Protein AF-A0A0B6YYS5-F1 (afdb_monomer_lite)

Secondary structure (DSSP, 8-state):
-----TT-TTPPTT---------PPPHHHHS--PEEEEEEE---SSPPS--S--EEEEEEE------EE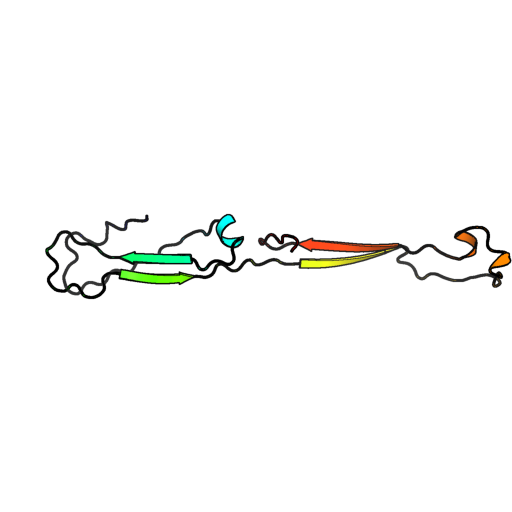EEEEEES-S-----SPPPPGGG--SHHHH----EEEEEEEE-SS------

InterPro domains:
  IPR032695 Integrin domain superfamily [SSF69179] (65-118)
  IPR048286 Integrin alpha, third immunoglobulin-like domain [PF20806] (68-118)

Radius of gyration: 32.95 Å; chains: 1; bounding box: 72×26×87 Å

Foldseek 3Di:
DDDDPPCDDVNDPPDDDDDDDDDDDDLVLQVDQDKDKDKDFDDDPDDDPDPPDRIDIDIDGRHADKDKDKDKDKPPPDDFDDDDDDDDPVPDDDPVNVGDDMDMDIDIDIPGPGDDDDD

Sequence (119 aa):
LIVCDQIGNPLRPGKNIYFTLRLNVLQSMAETTDAYNISAWVNTSSTELTPVNDYHYMFMRVINKAELSLTTNVVPDSKILCMGEPKEASDMTSEIDIGASVKHNYIVRNSGPGVISES

Organism: NCBI:txid1028688

Structure (mmCIF, N/CA/C/O backbone):
data_AF-A0A0B6YYS5-F1
#
_entry.id   AF-A0A0B6YYS5-F1
#
loop_
_atom_site.group_PDB
_atom_site.id
_atom_site.type_symbol
_atom_site.label_atom_id
_atom_site.label_alt_id
_atom_site.label_comp_id
_atom_site.label_asym_id
_atom_site.label_entity_id
_atom_site.label_seq_id
_atom_site.pdbx_PDB_ins_code
_atom_site.Cartn_x
_atom_site.Cartn_y
_atom_site.Cartn_z
_atom_site.occupancy
_atom_site.B_iso_or_equiv
_atom_site.auth_seq_id
_atom_site.auth_comp_id
_atom_site.auth_asym_id
_atom_site.auth_atom_id
_atom_site.pdbx_PDB_model_num
ATOM 1 N N . LEU A 1 1 ? -13.921 10.311 16.847 1.00 82.88 1 LEU A N 1
ATOM 2 C CA . LEU A 1 1 ? -14.605 9.387 17.777 1.00 82.88 1 LEU A CA 1
ATOM 3 C C . LEU A 1 1 ? -15.904 8.940 17.124 1.00 82.88 1 LEU A C 1
ATOM 5 O O . LEU A 1 1 ? -16.647 9.806 16.682 1.00 82.88 1 LEU A O 1
ATOM 9 N N . ILE A 1 2 ? -16.141 7.634 17.007 1.00 87.50 2 ILE A N 1
ATOM 10 C CA . ILE A 1 2 ? -17.407 7.072 16.511 1.00 87.50 2 ILE A CA 1
ATOM 11 C C . ILE A 1 2 ? -18.138 6.508 17.728 1.00 87.50 2 ILE A C 1
ATOM 13 O O . ILE A 1 2 ? -17.540 5.747 18.484 1.00 87.50 2 ILE A O 1
ATOM 17 N N . VAL A 1 3 ? -19.396 6.898 17.928 1.00 90.50 3 VAL A N 1
ATOM 18 C CA . VAL A 1 3 ? -20.219 6.451 19.060 1.00 90.50 3 VAL A CA 1
ATOM 19 C C . VAL A 1 3 ? -21.353 5.585 18.527 1.00 90.50 3 VAL A C 1
ATOM 21 O O . VAL A 1 3 ? -22.061 5.996 17.612 1.00 90.50 3 VAL A O 1
ATOM 24 N N . CYS A 1 4 ? -21.506 4.387 19.090 1.00 87.88 4 CYS A N 1
ATOM 25 C CA . CYS A 1 4 ? -22.595 3.463 18.776 1.00 87.88 4 CYS A CA 1
ATOM 26 C C . CYS A 1 4 ? -23.532 3.389 19.990 1.00 87.88 4 CYS A C 1
ATOM 28 O O . CYS A 1 4 ? -23.277 2.634 20.922 1.00 87.88 4 CYS A O 1
ATOM 30 N N . ASP A 1 5 ? -24.585 4.203 20.005 1.00 86.31 5 ASP A N 1
ATOM 31 C CA . ASP A 1 5 ? -25.528 4.353 21.126 1.00 86.31 5 ASP A CA 1
ATOM 32 C C . ASP A 1 5 ? -26.757 3.431 21.021 1.00 86.31 5 ASP A C 1
ATOM 34 O O . ASP A 1 5 ? -27.382 3.085 22.024 1.00 86.31 5 ASP A O 1
ATOM 38 N N . GLN A 1 6 ? -27.068 2.942 19.821 1.00 82.75 6 GLN A N 1
ATOM 39 C CA . GLN A 1 6 ? -28.171 2.009 19.560 1.00 82.75 6 GLN A CA 1
ATOM 40 C C . GLN A 1 6 ? -27.834 0.544 19.896 1.00 82.75 6 GLN A C 1
ATOM 42 O O . GLN A 1 6 ? -28.260 -0.383 19.211 1.00 82.75 6 GLN A O 1
ATOM 47 N N . ILE A 1 7 ? -27.085 0.324 20.977 1.00 84.94 7 ILE A N 1
ATOM 48 C CA . ILE A 1 7 ? -26.756 -1.009 21.510 1.00 84.94 7 ILE A CA 1
ATOM 49 C C . ILE A 1 7 ? -27.754 -1.475 22.588 1.00 84.94 7 ILE A C 1
ATOM 51 O O . ILE A 1 7 ? -27.621 -2.555 23.150 1.00 84.94 7 ILE A O 1
ATOM 55 N N . GLY A 1 8 ? -28.790 -0.681 22.865 1.00 82.25 8 GLY A N 1
ATOM 56 C CA . GLY A 1 8 ? -29.849 -0.998 23.825 1.00 82.25 8 GLY A CA 1
ATOM 57 C C . GLY A 1 8 ? -29.696 -0.268 25.159 1.00 82.25 8 GLY A C 1
ATOM 58 O O . GLY A 1 8 ? -28.598 -0.102 25.680 1.00 82.25 8 GLY A O 1
ATOM 59 N N . ASN A 1 9 ? -30.828 0.163 25.721 1.00 86.12 9 ASN A N 1
ATOM 60 C CA . ASN A 1 9 ? -30.885 0.915 26.973 1.00 86.12 9 ASN A CA 1
ATOM 61 C C . ASN A 1 9 ? -32.029 0.397 27.878 1.00 86.12 9 ASN A C 1
ATOM 63 O O . ASN A 1 9 ? -33.172 0.826 27.701 1.00 86.12 9 ASN A O 1
ATOM 67 N N . PRO A 1 10 ? -31.758 -0.532 28.819 1.00 87.00 10 PRO A N 1
ATOM 68 C CA . PRO A 1 10 ? -30.487 -1.233 29.023 1.00 87.00 10 PRO A CA 1
ATOM 69 C C . PRO A 1 10 ? -30.285 -2.381 28.020 1.00 87.00 10 PRO A C 1
ATOM 71 O O . PRO A 1 10 ? -31.246 -2.979 27.521 1.00 87.00 10 PRO A O 1
ATOM 74 N N . LEU A 1 11 ? -29.027 -2.747 27.769 1.00 88.62 11 LEU A N 1
ATOM 75 C CA . LEU A 1 11 ? -28.701 -4.021 27.133 1.00 88.62 11 LEU A CA 1
ATOM 76 C C . LEU A 1 11 ? -29.118 -5.168 28.068 1.00 88.62 11 LEU A C 1
ATOM 78 O O . LEU A 1 11 ? -28.716 -5.216 29.230 1.00 88.62 11 LEU A O 1
ATOM 82 N N . ARG A 1 12 ? -29.962 -6.087 27.582 1.00 88.62 12 ARG A N 1
ATOM 83 C CA . ARG A 1 12 ? -30.473 -7.190 28.413 1.00 88.62 12 ARG A CA 1
ATOM 84 C C . ARG A 1 12 ? -29.343 -8.166 28.791 1.00 88.62 12 ARG A C 1
ATOM 86 O O . ARG A 1 12 ? -28.501 -8.449 27.938 1.00 88.62 12 ARG A O 1
ATOM 93 N N . PRO A 1 13 ? -29.366 -8.756 30.002 1.00 86.38 13 PRO A N 1
ATOM 94 C CA . PRO A 1 13 ? -28.379 -9.753 30.411 1.00 86.38 13 PRO A CA 1
ATOM 95 C C . PRO A 1 13 ? -28.277 -10.921 29.421 1.00 86.38 13 PRO A C 1
ATOM 97 O O . PRO A 1 13 ? -29.289 -11.392 28.895 1.00 86.38 13 PRO A O 1
ATOM 100 N N . GLY A 1 14 ? -27.051 -11.385 29.164 1.00 86.31 14 GLY A N 1
ATOM 101 C CA . GLY A 1 14 ? -26.779 -12.506 28.257 1.00 86.31 14 GLY A CA 1
ATOM 102 C C . GLY A 1 14 ? -27.002 -12.205 26.770 1.00 86.31 14 GLY A C 1
ATOM 103 O O . GLY A 1 14 ? -27.070 -13.135 25.965 1.00 86.31 14 GLY A O 1
ATOM 104 N N . LYS A 1 15 ? -27.155 -10.932 26.382 1.00 89.00 15 LYS A N 1
ATOM 105 C CA . LYS A 1 15 ? -27.227 -10.525 24.975 1.00 89.00 15 LYS A CA 1
ATOM 106 C C . LYS A 1 15 ? -25.869 -10.068 24.465 1.00 89.00 15 LYS A C 1
ATOM 108 O O . LYS A 1 15 ? -25.215 -9.240 25.084 1.00 89.00 15 LYS A O 1
ATOM 113 N N . ASN A 1 16 ? -25.521 -10.563 23.281 1.00 88.56 16 ASN A N 1
ATOM 114 C CA . ASN A 1 16 ? -24.371 -10.114 22.509 1.00 88.56 16 ASN A CA 1
ATOM 115 C C . ASN A 1 16 ? -24.863 -9.273 21.334 1.00 88.56 16 ASN A C 1
ATOM 117 O O . ASN A 1 16 ? -25.865 -9.618 20.701 1.00 88.56 16 ASN A O 1
ATOM 121 N N . ILE A 1 17 ? -24.147 -8.193 21.037 1.00 88.81 17 ILE A N 1
ATOM 122 C CA . ILE A 1 17 ? -24.399 -7.339 19.878 1.00 88.81 17 ILE A CA 1
ATOM 123 C C . ILE A 1 17 ? -23.157 -7.348 19.008 1.00 88.81 17 ILE A C 1
ATOM 125 O O . ILE A 1 17 ? -22.042 -7.191 19.496 1.00 88.81 17 ILE A O 1
ATOM 129 N N . TYR A 1 18 ? -23.377 -7.516 17.710 1.00 89.25 18 TYR A N 1
ATOM 130 C CA . TYR A 1 18 ? -22.336 -7.478 16.699 1.00 89.25 18 TYR A CA 1
ATOM 131 C C . TYR A 1 18 ? -22.638 -6.329 15.749 1.00 89.25 18 TYR A C 1
ATOM 133 O O . TYR A 1 18 ? -23.769 -6.178 15.289 1.00 89.25 18 TYR A O 1
ATOM 141 N N . PHE A 1 19 ? -21.625 -5.529 15.447 1.00 86.56 19 PHE A N 1
ATOM 142 C CA . PHE A 1 19 ? -21.707 -4.470 14.454 1.00 86.56 19 PHE A CA 1
ATOM 143 C C . PHE A 1 19 ? -20.436 -4.461 13.612 1.00 86.56 19 PHE A C 1
ATOM 145 O O . PHE A 1 19 ? -19.382 -4.946 14.025 1.00 86.56 19 PHE A O 1
ATOM 152 N N . THR A 1 20 ? -20.544 -3.915 12.408 1.00 89.94 20 THR A N 1
ATOM 153 C CA . THR A 1 20 ? -19.422 -3.785 11.482 1.00 89.94 20 THR A CA 1
ATOM 154 C C . THR A 1 20 ? -19.199 -2.314 11.195 1.00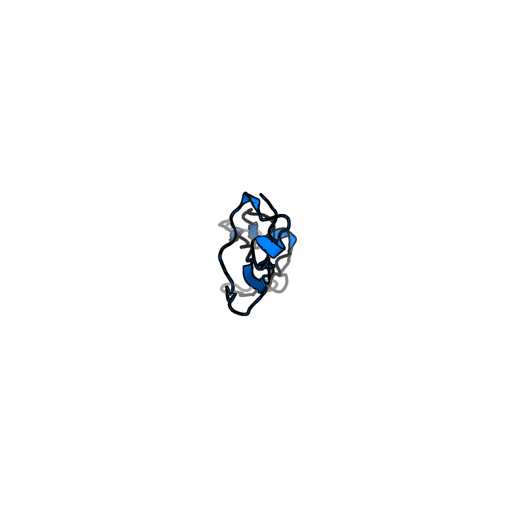 89.94 20 THR A C 1
ATOM 156 O O . THR A 1 20 ? -20.093 -1.630 10.702 1.00 89.94 20 THR A O 1
ATOM 159 N N . LEU A 1 21 ? -17.993 -1.834 11.490 1.00 87.69 21 LEU A N 1
ATOM 160 C CA . LEU A 1 21 ? -17.559 -0.497 11.112 1.00 87.69 21 LEU A CA 1
ATOM 161 C C . LEU A 1 21 ? -16.735 -0.594 9.836 1.00 87.69 21 LEU A C 1
ATOM 163 O O . LEU A 1 21 ? -15.711 -1.274 9.795 1.00 87.69 21 LEU A O 1
ATOM 167 N N . ARG A 1 22 ? -17.177 0.107 8.793 1.00 90.31 22 ARG A N 1
ATOM 168 C CA . ARG A 1 22 ? -16.377 0.319 7.590 1.00 90.31 22 ARG A CA 1
ATOM 169 C C . ARG A 1 22 ? -15.718 1.684 7.691 1.00 90.31 22 ARG A C 1
ATOM 171 O O . ARG A 1 22 ? -16.400 2.704 7.670 1.00 90.31 22 ARG A O 1
ATOM 178 N N . LEU A 1 23 ? -14.396 1.685 7.793 1.00 86.06 23 LEU A N 1
ATOM 179 C CA . LEU A 1 23 ? -13.588 2.895 7.854 1.00 86.06 23 LEU A CA 1
ATOM 180 C C . LEU A 1 23 ? -12.843 3.053 6.532 1.00 86.06 23 LEU A C 1
ATOM 182 O O . LEU A 1 23 ? -12.262 2.093 6.028 1.00 86.06 23 LEU A O 1
ATOM 186 N N . ASN A 1 24 ? -12.866 4.259 5.973 1.00 84.62 24 ASN A N 1
ATOM 187 C CA . ASN A 1 24 ? -12.034 4.597 4.825 1.00 84.62 24 ASN A CA 1
ATOM 188 C C . ASN A 1 24 ? -10.714 5.168 5.343 1.00 84.62 24 ASN A C 1
ATOM 190 O O . ASN A 1 24 ? -10.717 6.079 6.171 1.00 84.62 24 ASN A O 1
ATOM 194 N N . VAL A 1 25 ? -9.598 4.632 4.858 1.00 79.25 25 VAL A N 1
ATOM 195 C CA . VAL A 1 25 ? -8.261 5.127 5.194 1.00 79.25 25 VAL A CA 1
ATOM 196 C C . VAL A 1 25 ? -7.966 6.348 4.328 1.00 79.25 25 VAL A C 1
ATOM 198 O O . VAL A 1 25 ? -8.132 6.298 3.109 1.00 79.25 25 VAL A O 1
ATOM 201 N N . LEU A 1 26 ? -7.559 7.453 4.955 1.00 80.75 26 LEU A N 1
ATOM 202 C CA . LEU A 1 26 ? -7.147 8.658 4.237 1.00 80.75 26 LEU A CA 1
ATOM 203 C C . LEU A 1 26 ? -5.780 8.441 3.583 1.00 80.75 26 LEU A C 1
ATOM 205 O O . LEU A 1 26 ? -4.926 7.759 4.143 1.00 80.75 26 LEU A O 1
ATOM 209 N N . GLN A 1 27 ? -5.552 9.065 2.427 1.00 73.69 27 GLN A N 1
ATOM 210 C CA . GLN A 1 27 ? -4.302 8.907 1.677 1.00 73.69 27 GLN A CA 1
ATOM 211 C C . GLN A 1 27 ? -3.065 9.325 2.486 1.00 73.69 27 GLN A C 1
ATOM 213 O O . GLN A 1 27 ? -2.065 8.618 2.466 1.00 73.69 27 GLN A O 1
ATOM 218 N N . SER A 1 28 ? -3.173 10.379 3.301 1.00 75.00 28 SER A N 1
ATOM 219 C CA . SER A 1 28 ? -2.102 10.824 4.204 1.00 75.00 28 SER A CA 1
ATOM 220 C C . SER A 1 28 ? -1.686 9.778 5.243 1.00 75.00 28 SER A C 1
ATOM 222 O O . SER A 1 28 ? -0.575 9.836 5.758 1.00 75.00 28 SER A O 1
ATOM 224 N N . MET A 1 29 ? -2.551 8.805 5.555 1.00 75.19 29 MET A N 1
ATOM 225 C CA . MET A 1 29 ? -2.210 7.700 6.454 1.00 75.19 29 MET A CA 1
ATOM 226 C C . MET A 1 29 ? -1.452 6.569 5.751 1.00 75.19 29 MET A C 1
ATOM 228 O O . MET A 1 29 ? -0.874 5.716 6.411 1.00 75.19 29 MET A O 1
ATOM 232 N N . ALA A 1 30 ? -1.477 6.527 4.417 1.00 71.56 30 ALA A N 1
ATOM 233 C CA . ALA A 1 30 ? -0.709 5.567 3.630 1.00 71.56 30 ALA A CA 1
ATOM 234 C C . ALA A 1 30 ? 0.711 6.060 3.319 1.00 71.56 30 ALA A C 1
ATOM 236 O O . ALA A 1 30 ? 1.541 5.279 2.868 1.00 71.56 30 ALA A O 1
ATOM 237 N N . GLU A 1 31 ? 0.996 7.340 3.550 1.00 69.81 31 GLU A N 1
ATOM 238 C CA . GLU A 1 31 ? 2.311 7.942 3.309 1.00 69.81 31 GLU A CA 1
ATOM 239 C C . GLU A 1 31 ? 3.272 7.759 4.492 1.00 69.81 31 GLU A C 1
ATOM 241 O O . GLU A 1 31 ? 4.475 7.961 4.340 1.00 69.81 31 GLU A O 1
ATOM 246 N N . THR A 1 32 ? 2.772 7.339 5.657 1.00 69.75 32 THR A N 1
ATOM 247 C CA . THR A 1 32 ? 3.603 7.059 6.832 1.00 69.75 32 THR A CA 1
ATOM 248 C C . THR A 1 32 ? 3.856 5.557 6.981 1.00 69.75 32 THR A C 1
ATOM 250 O O . THR A 1 32 ? 3.049 4.711 6.591 1.00 69.75 32 THR A O 1
ATOM 253 N N . THR A 1 33 ? 4.991 5.203 7.583 1.00 68.69 33 THR A N 1
ATOM 254 C CA . THR A 1 33 ? 5.309 3.821 7.986 1.00 68.69 33 THR A CA 1
ATOM 255 C C . THR A 1 33 ? 4.773 3.462 9.372 1.00 68.69 33 THR A C 1
ATOM 257 O O . THR A 1 33 ? 5.049 2.372 9.884 1.00 68.69 33 THR A O 1
ATOM 260 N N . ASP A 1 34 ? 4.039 4.380 9.998 1.00 79.81 34 ASP A N 1
ATOM 261 C CA . ASP A 1 34 ? 3.627 4.252 11.385 1.00 79.81 34 ASP A CA 1
ATOM 262 C C . ASP A 1 34 ? 2.536 3.191 11.549 1.00 79.81 34 ASP A C 1
ATOM 264 O O . ASP A 1 34 ? 1.691 2.951 10.681 1.00 79.81 34 ASP A O 1
ATOM 268 N N . ALA A 1 35 ? 2.561 2.525 12.701 1.00 79.06 35 ALA A N 1
ATOM 269 C CA . ALA A 1 35 ? 1.457 1.677 13.111 1.00 79.06 35 ALA A CA 1
ATOM 270 C C . ALA A 1 35 ? 0.331 2.560 13.653 1.00 79.06 35 ALA A C 1
ATOM 272 O O . ALA A 1 35 ? 0.547 3.400 14.527 1.00 79.06 35 ALA A O 1
ATOM 273 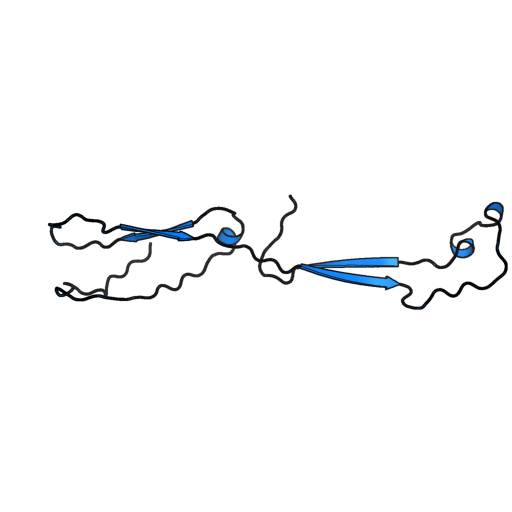N N . TYR A 1 36 ? -0.881 2.331 13.163 1.00 85.88 36 TYR A N 1
ATOM 274 C CA . TYR A 1 36 ? -2.076 2.971 13.682 1.00 85.88 36 TYR A CA 1
ATOM 275 C C . TYR A 1 36 ? -2.771 2.048 14.670 1.00 85.88 36 TYR A C 1
ATOM 277 O O . TYR A 1 36 ? -2.830 0.832 14.483 1.00 85.88 36 TYR A O 1
ATOM 285 N N . ASN A 1 37 ? -3.342 2.649 15.708 1.00 88.06 37 ASN A N 1
ATOM 286 C CA . ASN A 1 37 ? -4.104 1.932 16.715 1.00 88.06 37 ASN A CA 1
ATOM 287 C C . ASN A 1 37 ? -5.560 2.360 16.623 1.00 88.06 37 ASN A C 1
ATOM 289 O O . ASN A 1 37 ? -5.874 3.545 16.739 1.00 88.06 37 ASN A O 1
ATOM 293 N N . ILE A 1 38 ? -6.448 1.386 16.449 1.00 89.00 38 ILE A N 1
ATOM 294 C CA . ILE A 1 38 ? -7.869 1.583 16.699 1.00 89.00 38 ILE A CA 1
ATOM 295 C C . ILE A 1 38 ? -8.146 1.092 18.105 1.00 89.00 38 ILE A C 1
ATOM 297 O O . ILE A 1 38 ? -7.890 -0.067 18.429 1.00 89.00 38 ILE A O 1
ATOM 301 N N . SER A 1 39 ? -8.682 1.981 18.928 1.00 91.56 39 SER A N 1
ATOM 302 C CA . SER A 1 39 ? -9.205 1.621 20.229 1.00 91.56 39 SER A CA 1
ATOM 303 C C . SER A 1 39 ? -10.724 1.598 20.234 1.00 91.56 39 SER A C 1
ATOM 305 O O . SER A 1 39 ? -11.385 2.436 19.618 1.00 91.56 39 SER A O 1
ATOM 307 N N . ALA A 1 40 ? -11.270 0.628 20.954 1.00 91.06 40 ALA A N 1
ATOM 308 C CA . ALA A 1 40 ? -12.688 0.519 21.234 1.00 91.06 40 ALA A CA 1
ATOM 309 C C . ALA A 1 40 ? -12.873 0.300 22.730 1.00 91.06 40 ALA A C 1
ATOM 311 O O . ALA A 1 40 ? -12.116 -0.447 23.345 1.00 91.06 40 ALA A O 1
ATOM 312 N N . TRP A 1 41 ? -13.880 0.946 23.302 1.00 89.88 41 TRP A N 1
ATOM 313 C CA . TRP A 1 41 ? -14.282 0.696 24.675 1.00 89.88 41 TRP A CA 1
ATOM 314 C C . TRP A 1 41 ? -15.791 0.789 24.820 1.00 89.88 41 TRP A C 1
ATOM 316 O O . TRP A 1 41 ? -16.469 1.405 23.991 1.00 89.88 41 TRP A O 1
ATOM 326 N N . VAL A 1 42 ? -16.311 0.166 25.869 1.00 87.56 42 VAL A N 1
ATOM 327 C CA . VAL A 1 42 ? -17.734 0.181 26.201 1.00 87.56 42 VAL A CA 1
ATOM 328 C C . VAL A 1 42 ? -17.913 0.948 27.500 1.00 87.56 42 VAL A C 1
ATOM 330 O O . VAL A 1 42 ? -17.193 0.713 28.454 1.00 87.56 42 VAL A O 1
ATOM 333 N N . ASN A 1 43 ? -18.879 1.865 27.530 1.00 86.81 43 ASN A N 1
ATOM 334 C CA . ASN A 1 43 ? -19.260 2.585 28.742 1.00 86.81 43 ASN A CA 1
ATOM 335 C C . ASN A 1 43 ? -20.757 2.409 28.987 1.00 86.81 43 ASN A C 1
ATOM 337 O O . ASN A 1 43 ? -21.556 2.450 28.048 1.00 86.81 43 ASN A O 1
ATOM 341 N N . THR A 1 44 ? -21.145 2.282 30.255 1.00 86.31 44 THR A N 1
ATOM 342 C CA . THR A 1 44 ? -22.551 2.265 30.680 1.00 86.31 44 THR A CA 1
ATOM 343 C C . THR A 1 44 ? -22.792 3.315 31.765 1.00 86.31 44 THR A C 1
ATOM 345 O O . THR A 1 44 ? -21.851 3.796 32.391 1.00 86.31 44 THR A O 1
ATOM 348 N N . SER A 1 45 ? -24.051 3.701 31.989 1.00 88.56 45 SER A N 1
ATOM 349 C CA . SER A 1 45 ? -24.431 4.626 33.071 1.00 88.56 45 SER A CA 1
ATOM 350 C C . SER A 1 45 ? -24.566 3.951 34.441 1.00 88.56 45 SER A C 1
ATOM 352 O O . SER A 1 45 ? -24.797 4.633 35.437 1.00 88.56 45 SER A O 1
ATOM 354 N N . SER A 1 46 ? -24.483 2.620 34.494 1.00 85.75 46 SER A N 1
ATOM 355 C CA . SER A 1 46 ? -24.617 1.849 35.732 1.00 85.75 46 SER A CA 1
ATOM 356 C C . SER A 1 46 ? -23.289 1.790 36.480 1.00 85.75 46 SER A C 1
ATOM 358 O O . SER A 1 46 ? -22.226 1.826 35.866 1.00 85.75 46 SER A O 1
ATOM 360 N N . THR A 1 47 ? -23.344 1.657 37.807 1.00 85.62 47 THR A N 1
ATOM 361 C CA . THR A 1 47 ? -22.142 1.421 38.613 1.00 85.62 47 THR A CA 1
ATOM 362 C C . THR A 1 47 ? -21.539 0.073 38.242 1.00 85.62 47 THR A C 1
ATOM 364 O O . THR A 1 47 ? -22.169 -0.970 38.421 1.00 85.62 47 THR A O 1
ATOM 367 N N . GLU A 1 48 ? -20.318 0.099 37.723 1.00 81.06 48 GLU A N 1
ATOM 368 C CA . GLU A 1 48 ? -19.585 -1.101 37.355 1.00 81.06 48 GLU A CA 1
ATOM 369 C C . GLU A 1 48 ? -19.171 -1.885 38.606 1.00 81.06 48 GLU A C 1
ATOM 371 O O . GLU A 1 48 ? -18.535 -1.355 39.518 1.00 81.06 48 GLU A O 1
ATOM 376 N N . LEU A 1 49 ? -19.548 -3.163 38.654 1.00 82.19 49 LEU A N 1
ATOM 377 C CA . LEU A 1 49 ? -19.189 -4.066 39.752 1.00 82.19 49 LEU A CA 1
ATOM 378 C C . LEU A 1 49 ? -17.943 -4.907 39.432 1.00 82.19 49 LEU A C 1
ATOM 380 O O . LEU A 1 49 ? -17.373 -5.524 40.331 1.00 82.19 49 LEU A O 1
ATOM 384 N N . THR A 1 50 ? -17.527 -4.948 38.163 1.00 76.94 50 THR A N 1
ATOM 385 C CA . THR A 1 50 ? -16.445 -5.803 37.657 1.00 76.94 50 THR A CA 1
ATOM 386 C C . THR A 1 50 ? -15.596 -5.062 36.616 1.00 76.94 50 THR A C 1
ATOM 388 O O . THR A 1 50 ? -15.862 -5.226 35.431 1.00 76.94 50 THR A O 1
ATOM 391 N N . PRO A 1 51 ? -14.554 -4.314 37.026 1.00 68.62 51 PRO A N 1
ATOM 392 C CA . PRO A 1 51 ? -13.724 -3.469 36.149 1.00 68.62 51 PRO A CA 1
ATOM 393 C C . PRO A 1 51 ? -12.767 -4.227 35.210 1.00 68.62 51 PRO A C 1
ATOM 395 O O . PRO A 1 51 ? -11.638 -3.801 34.961 1.00 68.62 51 PRO A O 1
ATOM 398 N N . VAL A 1 52 ? -13.155 -5.402 34.714 1.00 67.75 52 VAL A N 1
ATOM 399 C CA . VAL A 1 52 ? -12.261 -6.258 33.929 1.00 67.75 52 VAL A CA 1
ATOM 400 C C . VAL A 1 52 ? -12.433 -5.991 32.433 1.00 67.75 52 VAL A C 1
ATOM 402 O O . VAL A 1 52 ? -13.273 -6.589 31.774 1.00 67.75 52 VAL A O 1
ATOM 405 N N . ASN A 1 53 ? -11.506 -5.185 31.912 1.00 67.94 53 ASN A N 1
ATOM 406 C CA . ASN A 1 53 ? -11.112 -5.078 30.504 1.00 67.94 53 ASN A CA 1
ATOM 407 C C . ASN A 1 53 ? -12.206 -4.662 29.499 1.00 67.94 53 ASN A C 1
ATOM 409 O O . ASN A 1 53 ? -12.427 -5.336 28.493 1.00 67.94 53 ASN A O 1
ATOM 413 N N . ASP A 1 54 ? -12.787 -3.481 29.712 1.00 83.25 54 ASP A N 1
ATOM 414 C CA . ASP A 1 54 ? -13.694 -2.819 28.760 1.00 83.25 54 ASP A CA 1
ATOM 415 C C . ASP A 1 54 ? -12.982 -2.161 27.573 1.00 83.25 54 ASP A C 1
ATOM 417 O O . ASP A 1 54 ? -13.626 -1.514 26.749 1.00 83.25 54 ASP A O 1
ATOM 421 N N . TYR A 1 55 ? -11.656 -2.293 27.476 1.00 88.25 55 TYR A N 1
ATOM 422 C CA . TYR A 1 55 ? -10.849 -1.620 26.469 1.00 88.25 55 TYR A CA 1
ATOM 423 C C . TYR A 1 55 ? -10.186 -2.622 25.527 1.00 88.25 55 TYR A C 1
ATOM 425 O O . TYR A 1 55 ? -9.518 -3.566 25.942 1.00 88.25 55 TYR A O 1
ATOM 433 N N . HIS A 1 56 ? -10.308 -2.378 24.229 1.00 90.00 56 HIS A N 1
ATOM 434 C CA . HIS A 1 56 ? -9.678 -3.183 23.199 1.00 90.00 56 HIS A CA 1
ATOM 435 C C . HIS A 1 56 ? -8.805 -2.320 22.294 1.00 90.00 56 HIS A C 1
ATOM 437 O O . HIS A 1 56 ? -9.239 -1.275 21.810 1.00 90.00 56 HIS A O 1
ATOM 443 N N . TYR A 1 57 ? -7.581 -2.785 22.044 1.00 90.44 57 TYR A N 1
ATOM 444 C CA . TYR A 1 57 ? -6.640 -2.171 21.113 1.00 90.44 57 TYR A CA 1
ATOM 445 C C . TYR A 1 57 ? -6.422 -3.096 19.923 1.00 90.44 57 TYR A C 1
ATOM 447 O O . TYR A 1 57 ? -6.059 -4.260 20.087 1.00 90.44 57 TYR A O 1
ATOM 455 N N . MET A 1 58 ? -6.583 -2.551 18.724 1.00 88.94 58 MET A N 1
ATOM 456 C CA . MET A 1 58 ? -6.267 -3.220 17.475 1.00 88.94 58 MET A CA 1
ATOM 457 C C . MET A 1 58 ? -5.152 -2.460 16.765 1.00 88.94 58 MET A C 1
ATOM 459 O O . MET 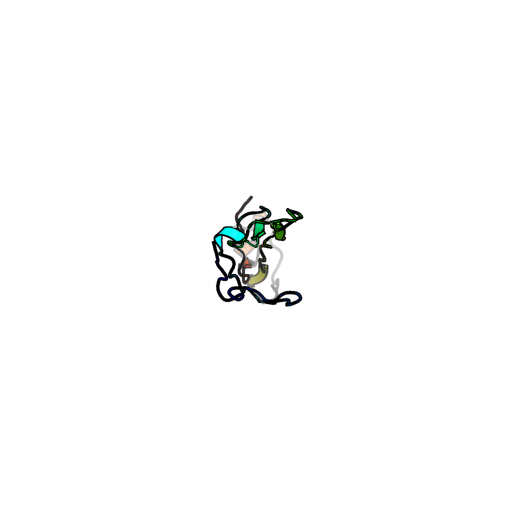A 1 58 ? -5.319 -1.300 16.383 1.00 88.94 58 MET A O 1
ATOM 463 N N . PHE A 1 59 ? -4.021 -3.135 16.582 1.00 87.31 59 PHE A N 1
ATOM 464 C CA . PHE A 1 59 ? -2.898 -2.627 15.806 1.00 87.31 59 PHE A CA 1
ATOM 465 C C . PHE A 1 59 ? -3.158 -2.858 14.323 1.00 87.31 59 PHE A C 1
ATOM 467 O O . PHE A 1 59 ? -3.484 -3.970 13.905 1.00 87.31 59 PHE A O 1
ATOM 474 N N . MET A 1 60 ? -2.971 -1.820 13.520 1.00 85.62 60 MET A N 1
ATOM 475 C CA . MET A 1 60 ? -3.035 -1.909 12.071 1.00 85.62 60 MET A CA 1
ATOM 476 C C . MET A 1 60 ? -1.847 -1.201 11.438 1.00 85.62 60 MET A C 1
ATOM 478 O O . MET A 1 60 ? -1.402 -0.146 11.883 1.00 85.62 60 MET A O 1
ATOM 482 N N . ARG A 1 61 ? -1.334 -1.792 10.364 1.00 82.56 61 ARG A N 1
ATOM 483 C CA . ARG A 1 61 ? -0.325 -1.172 9.514 1.00 82.56 61 ARG A CA 1
ATOM 484 C C . ARG A 1 61 ? -0.965 -0.887 8.170 1.00 82.56 61 ARG A C 1
ATOM 486 O O . ARG A 1 61 ? -1.510 -1.797 7.546 1.00 82.56 61 ARG A O 1
ATOM 493 N N . VAL A 1 62 ? -0.902 0.365 7.737 1.00 81.62 62 VAL A N 1
ATOM 494 C CA . VAL A 1 62 ? -1.312 0.727 6.383 1.00 81.62 62 VAL A CA 1
ATOM 495 C C . VAL A 1 62 ? -0.160 0.366 5.453 1.00 81.62 62 VAL A C 1
ATOM 497 O O . VAL A 1 62 ? 0.990 0.706 5.712 1.00 81.62 62 VAL A O 1
ATOM 500 N N . ILE A 1 63 ? -0.457 -0.397 4.404 1.00 79.12 63 ILE A N 1
ATOM 501 C CA . ILE A 1 63 ? 0.540 -0.804 3.414 1.00 79.12 63 ILE A CA 1
ATOM 502 C C . ILE A 1 63 ? 0.353 0.079 2.189 1.00 79.12 63 ILE A C 1
ATOM 504 O O . ILE A 1 63 ? -0.667 -0.010 1.503 1.00 79.12 63 ILE A O 1
ATOM 508 N N . ASN A 1 64 ? 1.350 0.915 1.911 1.00 80.25 64 ASN A N 1
ATOM 509 C CA . ASN A 1 64 ? 1.414 1.667 0.670 1.00 80.25 64 ASN A CA 1
ATOM 510 C C . ASN A 1 64 ? 1.738 0.713 -0.491 1.00 80.25 64 ASN A C 1
ATOM 512 O O . ASN A 1 6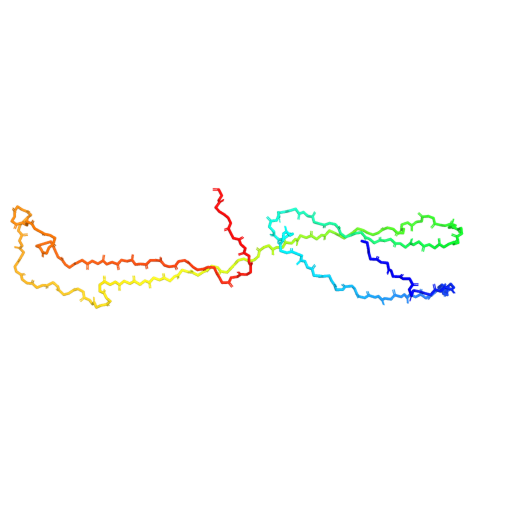4 ? 2.791 0.073 -0.499 1.00 80.25 64 ASN A O 1
ATOM 516 N N . LYS A 1 65 ? 0.827 0.589 -1.460 1.00 83.56 65 LYS A N 1
ATOM 517 C CA . LYS A 1 65 ? 0.995 -0.279 -2.630 1.00 83.56 65 LYS A CA 1
ATOM 518 C C . LYS A 1 65 ? 1.175 0.572 -3.884 1.00 83.56 65 LYS A C 1
ATOM 520 O O . LYS A 1 65 ? 0.221 1.188 -4.357 1.00 83.56 65 LYS A O 1
ATOM 525 N N . ALA A 1 66 ? 2.372 0.538 -4.457 1.00 88.06 66 ALA A N 1
ATOM 526 C CA . ALA A 1 66 ? 2.654 1.093 -5.776 1.00 88.06 66 ALA A CA 1
ATOM 527 C C . ALA A 1 66 ? 2.774 -0.025 -6.821 1.00 88.06 66 ALA A C 1
ATOM 529 O O . ALA A 1 66 ? 3.203 -1.137 -6.510 1.00 88.06 66 ALA A O 1
ATOM 530 N N . GLU A 1 67 ? 2.401 0.271 -8.065 1.00 91.75 67 GLU A N 1
ATOM 531 C CA . GLU A 1 67 ? 2.483 -0.674 -9.185 1.00 91.75 67 GLU A CA 1
ATOM 532 C C . GLU A 1 67 ? 3.302 -0.035 -10.298 1.00 91.75 67 GLU A C 1
ATOM 534 O O . GLU A 1 67 ? 2.790 0.724 -11.128 1.00 91.75 67 GLU A O 1
ATOM 539 N N . LEU A 1 68 ? 4.604 -0.312 -10.266 1.00 92.50 68 LEU A N 1
ATOM 540 C CA . LEU A 1 68 ? 5.562 0.229 -11.214 1.00 92.50 68 LEU A CA 1
ATOM 541 C C . LEU A 1 68 ? 5.691 -0.664 -12.442 1.00 92.50 68 LEU A C 1
ATOM 543 O O . LEU A 1 68 ? 5.868 -1.876 -12.341 1.00 92.50 68 LEU A O 1
ATOM 547 N N . SER A 1 69 ? 5.674 -0.028 -13.605 1.00 94.38 69 SER A N 1
ATOM 548 C CA . SER A 1 69 ? 5.971 -0.652 -14.888 1.00 94.38 69 SER A CA 1
ATOM 549 C C . SER A 1 69 ? 7.089 0.109 -15.588 1.00 94.38 69 SER A C 1
ATOM 551 O O . SER A 1 69 ? 7.087 1.342 -15.606 1.00 94.38 69 SER A O 1
ATOM 553 N N . LEU A 1 70 ? 8.021 -0.634 -16.180 1.00 95.56 70 LEU A N 1
ATOM 554 C CA . LEU A 1 70 ? 9.052 -0.111 -17.067 1.00 95.56 70 LEU A CA 1
ATOM 555 C C . LEU A 1 70 ? 8.724 -0.550 -18.490 1.00 95.56 70 LEU A C 1
ATOM 557 O O . LEU A 1 70 ? 8.591 -1.740 -18.761 1.00 95.56 70 LEU A O 1
ATOM 561 N N . THR A 1 71 ? 8.607 0.412 -19.395 1.00 94.75 71 THR A N 1
ATOM 562 C CA . THR A 1 71 ? 8.472 0.155 -20.830 1.00 94.75 71 THR A CA 1
ATOM 563 C C . THR A 1 71 ? 9.668 0.739 -21.556 1.00 94.75 71 THR A C 1
ATOM 565 O O . THR A 1 71 ? 10.147 1.818 -21.208 1.00 94.75 71 THR A O 1
ATOM 568 N N . THR A 1 72 ? 10.148 0.034 -22.573 1.00 93.38 72 THR A N 1
ATOM 569 C CA . THR A 1 72 ? 11.264 0.477 -23.402 1.00 93.38 72 THR A CA 1
ATOM 570 C C . THR A 1 72 ? 10.813 0.682 -24.839 1.00 93.38 72 THR A C 1
ATOM 572 O O . THR A 1 72 ? 9.934 -0.015 -25.343 1.00 93.38 72 THR A O 1
ATOM 575 N N . ASN A 1 73 ? 11.407 1.668 -25.500 1.00 92.50 73 ASN A N 1
ATOM 576 C CA . ASN A 1 73 ? 11.226 1.906 -26.923 1.00 92.50 73 ASN A CA 1
ATOM 577 C C . ASN A 1 73 ? 12.592 2.232 -27.532 1.00 92.50 73 ASN A C 1
ATOM 579 O O . ASN A 1 73 ? 13.284 3.123 -27.041 1.00 92.50 73 ASN A O 1
ATOM 583 N N . VAL A 1 74 ? 12.970 1.509 -28.582 1.00 91.88 74 VAL A N 1
ATOM 584 C CA . VAL A 1 74 ? 14.228 1.708 -29.304 1.00 91.88 74 VAL A CA 1
ATOM 585 C C . VAL A 1 74 ? 13.920 2.224 -30.704 1.00 91.88 74 VAL A C 1
ATOM 587 O O . VAL A 1 74 ? 13.040 1.692 -31.375 1.00 91.88 74 VAL A O 1
ATOM 590 N N . VAL A 1 75 ? 14.649 3.254 -31.134 1.00 91.56 75 VAL A N 1
ATOM 591 C CA . VAL A 1 75 ? 14.548 3.841 -32.474 1.00 91.56 75 VAL A CA 1
ATOM 592 C C . VAL A 1 75 ? 15.947 3.903 -33.101 1.00 91.56 75 VAL A C 1
ATOM 594 O O . VAL A 1 75 ? 16.834 4.467 -32.467 1.00 91.56 75 VAL A O 1
ATOM 597 N N . PRO A 1 76 ? 16.165 3.402 -34.327 1.00 89.56 76 PRO A N 1
ATOM 598 C CA . PRO A 1 76 ? 15.188 2.704 -35.153 1.00 89.56 76 PRO A CA 1
ATOM 599 C C . PRO A 1 76 ? 14.806 1.339 -34.560 1.00 89.56 76 PRO A C 1
ATOM 601 O O . PRO A 1 76 ? 15.622 0.644 -33.962 1.00 89.56 76 PRO A O 1
ATOM 604 N N . ASP A 1 77 ? 13.540 0.977 -34.731 1.00 85.38 77 ASP A N 1
ATOM 605 C CA . ASP A 1 77 ? 12.957 -0.326 -34.394 1.00 85.38 77 ASP A CA 1
ATOM 606 C C . ASP A 1 77 ? 13.319 -1.404 -35.432 1.00 85.38 77 ASP A C 1
ATOM 608 O O . ASP A 1 77 ? 13.292 -2.606 -35.154 1.00 85.38 77 ASP A O 1
ATOM 612 N N . SER A 1 78 ? 13.715 -0.974 -36.630 1.00 84.88 78 SER A N 1
ATOM 613 C CA . SER A 1 78 ? 14.299 -1.826 -37.658 1.00 84.88 78 SER A CA 1
ATOM 614 C C . SER A 1 78 ? 15.747 -2.209 -37.347 1.00 84.88 78 SER A C 1
ATOM 616 O O . SER A 1 78 ? 16.516 -1.422 -36.795 1.00 84.88 78 SER A O 1
ATOM 618 N N . LYS A 1 79 ? 16.164 -3.392 -37.814 1.00 82.88 79 LYS A N 1
ATOM 619 C CA . LYS A 1 79 ? 17.571 -3.813 -37.775 1.00 82.88 79 LYS A CA 1
ATOM 620 C C . LYS A 1 79 ? 18.457 -2.802 -38.505 1.00 82.88 79 LYS A C 1
ATOM 622 O O . LYS A 1 79 ? 18.156 -2.416 -39.632 1.00 82.88 79 LYS A O 1
ATOM 627 N N . ILE A 1 80 ? 19.578 -2.445 -37.886 1.00 83.94 80 ILE A N 1
ATOM 628 C CA . ILE A 1 80 ? 20.608 -1.627 -38.524 1.00 83.94 80 ILE A CA 1
ATOM 629 C C . ILE A 1 80 ? 21.363 -2.520 -39.501 1.00 83.94 80 ILE A C 1
ATOM 631 O O . ILE A 1 80 ? 21.996 -3.499 -39.105 1.00 83.94 80 ILE A O 1
ATOM 635 N N . LEU A 1 81 ? 21.247 -2.205 -40.786 1.00 81.56 81 LEU A N 1
ATOM 636 C CA . LEU A 1 81 ? 21.981 -2.878 -41.846 1.00 81.56 81 LEU A CA 1
ATOM 637 C C . LEU A 1 81 ? 23.236 -2.061 -42.147 1.00 81.56 81 LEU A C 1
ATOM 639 O O . LEU A 1 81 ? 23.140 -0.931 -42.621 1.00 81.56 81 LEU A O 1
ATOM 643 N N . CYS A 1 82 ? 24.404 -2.632 -41.867 1.00 78.94 82 CYS A N 1
ATOM 644 C CA . CYS A 1 82 ? 25.680 -2.021 -42.218 1.00 78.94 82 CYS A CA 1
ATOM 645 C C . CYS A 1 82 ? 26.028 -2.387 -43.666 1.00 78.94 82 CYS A C 1
ATOM 647 O O . CYS A 1 82 ? 26.071 -3.567 -44.012 1.00 78.94 82 CYS A O 1
ATOM 649 N N . MET A 1 83 ? 26.260 -1.383 -44.510 1.00 72.69 83 MET A N 1
ATOM 650 C CA . MET A 1 83 ? 26.674 -1.552 -45.904 1.00 72.69 83 MET A CA 1
ATOM 651 C C . MET A 1 83 ? 27.774 -0.541 -46.241 1.00 72.69 83 MET A C 1
ATOM 653 O O . MET A 1 83 ? 27.749 0.576 -45.729 1.00 72.69 83 MET A O 1
ATOM 657 N N . GLY A 1 84 ? 28.696 -0.924 -47.127 1.00 76.69 84 GLY A N 1
ATOM 658 C CA . GLY A 1 84 ? 29.821 -0.091 -47.567 1.00 76.69 84 GLY A CA 1
ATOM 659 C C . GLY A 1 84 ? 31.184 -0.616 -47.111 1.00 76.69 84 GLY A C 1
ATOM 660 O O . GLY A 1 84 ? 31.267 -1.583 -46.354 1.00 76.69 84 GLY A O 1
ATOM 661 N N . GLU A 1 85 ? 32.244 0.023 -47.605 1.00 80.19 85 GLU A N 1
ATOM 662 C CA . GLU A 1 85 ? 33.624 -0.271 -47.209 1.00 80.19 85 GLU A CA 1
ATOM 663 C C . GLU A 1 85 ? 33.935 0.345 -45.832 1.00 80.19 85 GLU A C 1
ATOM 665 O O . GLU A 1 85 ? 33.495 1.470 -45.561 1.00 80.19 85 GLU A O 1
ATOM 670 N N . PRO A 1 86 ? 34.691 -0.346 -44.961 1.00 80.88 86 PRO A N 1
ATOM 671 C CA . PRO A 1 86 ? 35.123 0.207 -43.682 1.00 80.88 86 PRO A CA 1
ATOM 672 C C . PRO A 1 86 ? 35.940 1.488 -43.886 1.00 80.88 86 PRO A C 1
ATOM 674 O O . PRO A 1 86 ? 36.883 1.508 -44.676 1.00 80.88 86 PRO A O 1
ATOM 677 N N . LYS A 1 87 ? 35.592 2.555 -43.160 1.00 82.25 87 LYS A N 1
ATOM 678 C CA . LYS A 1 87 ? 36.417 3.765 -43.062 1.00 82.25 87 LYS A CA 1
ATOM 679 C C . LYS A 1 87 ? 37.286 3.703 -41.812 1.00 82.25 87 LYS A C 1
ATOM 681 O O . LYS A 1 87 ? 36.836 3.235 -40.767 1.00 82.25 87 LYS A O 1
ATOM 686 N N . GLU A 1 88 ? 38.500 4.231 -41.911 1.00 85.06 88 GLU A N 1
ATOM 687 C CA . GLU A 1 88 ? 39.384 4.414 -40.762 1.00 85.06 88 GLU A CA 1
ATOM 688 C C . GLU A 1 88 ? 38.927 5.594 -39.899 1.00 85.06 88 GLU A C 1
ATOM 690 O O . GLU A 1 88 ? 38.326 6.555 -40.384 1.00 85.06 88 GLU A O 1
ATOM 695 N N . ALA A 1 89 ? 39.241 5.547 -38.603 1.00 80.81 89 ALA A N 1
ATOM 696 C CA . ALA A 1 89 ? 38.800 6.562 -37.643 1.00 80.81 89 ALA A CA 1
ATOM 697 C C . ALA A 1 89 ? 39.301 7.981 -37.980 1.00 80.81 89 ALA A C 1
ATOM 699 O O . ALA A 1 89 ? 38.639 8.958 -37.639 1.00 80.81 89 ALA A O 1
ATOM 700 N N . SER A 1 90 ? 40.446 8.104 -38.663 1.00 86.50 90 SER A N 1
ATOM 701 C CA . SER A 1 90 ? 40.997 9.387 -39.125 1.00 86.50 90 SER A CA 1
ATOM 702 C C . SER A 1 90 ? 40.175 10.048 -40.230 1.00 86.50 90 SER A C 1
ATOM 704 O O . SER A 1 90 ? 40.258 11.262 -40.400 1.00 86.50 90 SER A O 1
ATOM 706 N N . ASP A 1 91 ? 39.391 9.257 -40.963 1.00 82.75 91 ASP A N 1
ATOM 707 C CA . ASP A 1 91 ? 38.608 9.701 -42.118 1.00 82.75 91 ASP A CA 1
ATOM 708 C C . ASP A 1 91 ? 37.135 9.958 -41.746 1.00 82.75 91 ASP A C 1
ATOM 710 O O . ASP A 1 91 ? 36.327 10.347 -42.594 1.00 82.75 91 ASP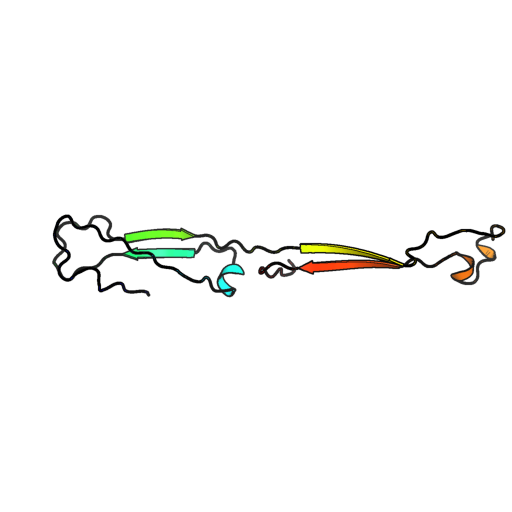 A O 1
ATOM 714 N N . MET A 1 92 ? 36.771 9.746 -40.475 1.00 87.44 92 MET A N 1
ATOM 715 C CA . MET A 1 92 ? 35.448 10.042 -39.930 1.00 87.44 92 MET A CA 1
ATOM 716 C C . MET A 1 92 ? 35.389 11.497 -39.465 1.00 87.44 92 MET A C 1
ATOM 718 O O . MET A 1 92 ? 36.130 11.912 -38.577 1.00 87.44 92 MET A O 1
ATOM 722 N N . THR A 1 93 ? 34.480 12.280 -40.048 1.00 86.94 93 THR A N 1
ATOM 723 C CA . THR A 1 93 ? 34.359 13.722 -39.751 1.00 86.94 93 THR A CA 1
ATOM 724 C C . THR A 1 93 ? 33.030 14.095 -39.107 1.00 86.94 93 THR A C 1
ATOM 726 O O . THR A 1 93 ? 32.903 15.170 -38.521 1.00 86.94 93 THR A O 1
ATOM 729 N N . SER A 1 94 ? 32.041 13.205 -39.187 1.00 85.88 94 SER A N 1
ATOM 730 C CA . SER A 1 94 ? 30.696 13.403 -38.657 1.00 85.88 94 SER A CA 1
ATOM 731 C C . SER A 1 94 ? 30.126 12.109 -38.072 1.00 85.88 94 SER A C 1
ATOM 733 O O . SER A 1 94 ? 30.596 11.018 -38.381 1.00 85.88 94 SER A O 1
ATOM 735 N N . GLU A 1 95 ? 29.064 12.209 -37.268 1.00 83.94 95 GLU A N 1
ATOM 736 C CA . GLU A 1 95 ? 28.376 11.035 -36.701 1.00 83.94 95 GLU A CA 1
ATOM 737 C C . GLU A 1 95 ? 27.831 10.080 -37.778 1.00 83.94 95 GLU A C 1
ATOM 739 O O . GLU A 1 95 ? 27.763 8.873 -37.561 1.00 83.94 95 GLU A O 1
ATOM 744 N N . ILE A 1 96 ? 27.511 10.603 -38.966 1.00 82.81 96 ILE A N 1
ATOM 745 C CA . ILE A 1 96 ? 27.044 9.810 -40.113 1.00 82.81 96 ILE A CA 1
ATOM 746 C C . ILE A 1 96 ? 28.159 8.893 -40.639 1.00 82.81 96 ILE A C 1
ATOM 748 O O . ILE A 1 96 ? 27.865 7.807 -41.135 1.00 82.81 96 ILE A O 1
ATOM 752 N N . ASP A 1 97 ? 29.429 9.296 -40.505 1.00 82.56 97 ASP A N 1
ATOM 753 C CA . ASP A 1 97 ? 30.578 8.466 -40.885 1.00 82.56 97 ASP A CA 1
ATOM 754 C C . ASP A 1 97 ? 30.829 7.318 -39.894 1.00 82.56 97 ASP A C 1
ATOM 756 O O . ASP A 1 97 ? 31.469 6.333 -40.257 1.00 82.56 97 ASP A O 1
ATOM 760 N N . ILE A 1 98 ? 30.327 7.439 -38.659 1.00 84.44 98 ILE A N 1
ATOM 761 C CA . ILE A 1 98 ? 30.459 6.427 -37.603 1.00 84.44 98 ILE A CA 1
ATOM 762 C C . ILE A 1 98 ? 29.388 5.343 -37.780 1.00 84.44 98 ILE A C 1
ATOM 764 O O . ILE A 1 98 ? 29.688 4.152 -37.700 1.00 84.44 98 ILE A O 1
ATOM 768 N N . GLY A 1 99 ? 28.133 5.742 -38.017 1.00 83.50 99 GLY A N 1
ATOM 769 C CA . GLY A 1 99 ? 27.034 4.810 -38.256 1.00 83.50 99 GLY A CA 1
ATOM 770 C C . GLY A 1 99 ? 25.649 5.363 -37.926 1.00 83.50 99 GLY A C 1
ATOM 771 O O . GLY A 1 99 ? 25.451 6.553 -37.693 1.00 83.50 99 GLY A O 1
ATOM 772 N N . ALA A 1 100 ? 24.654 4.475 -37.917 1.00 86.12 100 ALA A N 1
ATOM 773 C CA . ALA A 1 100 ? 23.280 4.847 -37.596 1.00 86.12 100 ALA A CA 1
ATOM 774 C C . ALA A 1 100 ? 23.127 5.200 -36.108 1.00 86.12 100 ALA A C 1
ATOM 776 O O . ALA A 1 100 ? 23.527 4.434 -35.231 1.00 86.12 100 ALA A O 1
ATOM 777 N N . SER A 1 101 ? 22.489 6.337 -35.828 1.00 87.88 101 SER A N 1
ATOM 778 C CA . SER A 1 101 ? 22.127 6.728 -34.464 1.00 87.88 101 SER A CA 1
ATOM 779 C C . SER A 1 101 ? 21.017 5.828 -33.918 1.00 87.88 101 SER A C 1
ATOM 781 O O . SER A 1 101 ? 20.048 5.528 -34.620 1.00 87.88 101 SER A O 1
ATOM 783 N N . VAL A 1 102 ? 21.151 5.422 -32.653 1.00 90.44 102 VAL A N 1
ATOM 784 C CA . VAL A 1 102 ? 20.177 4.577 -31.955 1.00 90.44 102 VAL A CA 1
ATOM 785 C C . VAL A 1 102 ? 19.762 5.249 -30.657 1.00 90.44 102 VAL A C 1
ATOM 787 O O . VAL A 1 102 ? 20.589 5.563 -29.803 1.00 90.44 102 VAL A O 1
ATOM 790 N N . LYS A 1 103 ? 18.459 5.447 -30.486 1.00 92.94 103 LYS A N 1
ATOM 791 C CA . LYS A 1 103 ? 17.853 6.049 -29.304 1.00 92.94 103 LYS A CA 1
ATOM 792 C C . LYS A 1 103 ? 17.123 4.992 -28.493 1.00 92.94 103 LYS A C 1
ATOM 794 O O . LYS A 1 103 ? 16.187 4.371 -28.984 1.00 92.94 103 LYS A O 1
ATOM 799 N N . HIS A 1 104 ? 17.516 4.833 -27.234 1.00 93.75 104 HIS A N 1
ATOM 800 C CA . HIS A 1 104 ? 16.837 3.967 -26.273 1.00 93.75 104 HIS A CA 1
ATOM 801 C C . HIS A 1 104 ? 16.044 4.841 -25.299 1.00 93.75 104 HIS A C 1
ATOM 803 O O . HIS A 1 104 ? 16.617 5.623 -24.545 1.00 93.75 104 HIS A O 1
ATOM 809 N N . ASN A 1 105 ? 14.723 4.715 -25.319 1.00 94.31 105 ASN A N 1
ATOM 810 C CA . ASN A 1 105 ? 13.813 5.412 -24.423 1.00 94.31 105 ASN A CA 1
ATOM 811 C C . ASN A 1 105 ? 13.327 4.447 -23.344 1.00 94.31 105 ASN A C 1
ATOM 813 O O . ASN A 1 105 ? 12.847 3.355 -23.653 1.00 94.31 105 ASN A O 1
ATOM 817 N N . TYR A 1 106 ? 13.401 4.881 -22.092 1.00 95.56 106 TYR A N 1
ATOM 818 C CA . TYR A 1 106 ? 12.904 4.148 -20.933 1.00 95.56 106 TYR A CA 1
ATOM 819 C C . TYR A 1 106 ? 11.787 4.970 -20.297 1.00 95.56 106 TYR A C 1
ATOM 821 O O . TYR A 1 106 ? 11.981 6.136 -19.961 1.00 95.56 106 TYR A O 1
ATOM 829 N N . ILE A 1 107 ? 10.608 4.373 -20.162 1.00 94.44 107 ILE A N 1
ATOM 830 C CA . ILE A 1 107 ? 9.423 5.006 -19.590 1.00 94.44 107 ILE A CA 1
ATOM 831 C C . ILE A 1 107 ? 9.075 4.250 -18.316 1.00 94.44 107 ILE A C 1
ATOM 833 O O . ILE A 1 107 ? 8.667 3.089 -18.364 1.00 94.44 107 ILE A O 1
ATOM 837 N N . VAL A 1 108 ? 9.229 4.922 -17.179 1.00 93.19 108 VAL A N 1
ATOM 838 C CA . VAL A 1 108 ? 8.804 4.415 -15.874 1.00 93.19 108 VAL A CA 1
ATOM 839 C C . VAL A 1 108 ? 7.434 5.001 -15.565 1.00 93.19 108 VAL A C 1
ATOM 841 O O . VAL A 1 108 ? 7.252 6.217 -15.581 1.00 93.19 108 VAL A O 1
ATOM 844 N N . ARG A 1 109 ? 6.457 4.139 -15.290 1.00 93.19 109 ARG A N 1
ATOM 845 C CA . ARG A 1 109 ? 5.096 4.543 -14.934 1.00 93.19 109 ARG A CA 1
ATOM 846 C C . ARG A 1 109 ? 4.678 3.880 -13.636 1.00 93.19 109 ARG A C 1
ATOM 848 O O . ARG A 1 109 ? 4.792 2.665 -13.508 1.00 93.19 109 ARG A O 1
ATOM 855 N N . ASN A 1 110 ? 4.123 4.673 -12.727 1.00 91.62 110 ASN A N 1
ATOM 856 C CA . ASN A 1 110 ? 3.369 4.173 -11.588 1.00 91.62 110 ASN A CA 1
ATOM 857 C C . ASN A 1 110 ? 1.876 4.165 -11.929 1.00 91.62 110 ASN A C 1
ATOM 859 O O . ASN A 1 110 ? 1.308 5.194 -12.292 1.00 91.62 110 ASN A O 1
ATOM 863 N N . SER A 1 111 ? 1.263 2.991 -11.860 1.00 91.62 111 SER A N 1
ATOM 864 C CA . SER A 1 111 ? -0.169 2.775 -12.091 1.00 91.62 111 SER A CA 1
ATOM 865 C C . SER A 1 111 ? -0.935 2.450 -10.807 1.00 91.62 111 SER A C 1
ATOM 867 O O . SER A 1 111 ? -2.163 2.398 -10.826 1.00 91.62 111 SER A O 1
ATOM 869 N N . GLY A 1 112 ? -0.215 2.262 -9.698 1.00 86.25 112 GLY A N 1
ATOM 870 C CA . GLY A 1 112 ? -0.795 1.956 -8.399 1.00 86.25 112 GLY A CA 1
ATOM 871 C C . GLY A 1 112 ? -1.256 3.213 -7.655 1.00 86.25 112 GLY A C 1
ATOM 872 O O . GLY A 1 112 ? -0.865 4.326 -8.007 1.00 86.25 112 GLY A O 1
ATOM 873 N N . PRO A 1 113 ? -2.069 3.044 -6.598 1.00 81.69 113 PRO A N 1
ATOM 874 C CA . PRO A 1 113 ? -2.559 4.154 -5.778 1.00 81.69 113 PRO A CA 1
ATOM 875 C C . PRO A 1 113 ? -1.467 4.786 -4.903 1.00 81.69 113 PRO A C 1
ATOM 877 O O . PRO A 1 113 ? -1.621 5.913 -4.438 1.00 81.69 113 PRO A O 1
ATOM 880 N N . GLY A 1 114 ? -0.388 4.048 -4.645 1.00 80.31 114 GLY A N 1
ATOM 881 C CA . GLY A 1 114 ? 0.703 4.480 -3.795 1.00 80.31 114 GLY A CA 1
ATOM 882 C C . GLY A 1 114 ? 1.617 5.501 -4.448 1.00 80.31 114 GLY A C 1
ATOM 883 O O . GLY A 1 114 ? 2.090 5.277 -5.559 1.00 80.31 114 GLY A O 1
ATOM 884 N N . VAL A 1 115 ? 1.914 6.591 -3.742 1.00 78.06 115 VAL A N 1
ATOM 885 C CA . VAL A 1 115 ? 2.932 7.566 -4.157 1.00 78.06 115 VAL A CA 1
ATOM 886 C C . VAL A 1 115 ? 4.303 7.079 -3.692 1.00 78.06 115 VAL A C 1
ATOM 888 O O . VAL A 1 115 ? 4.434 6.546 -2.590 1.00 78.06 115 VAL A O 1
ATOM 891 N N . ILE A 1 116 ? 5.311 7.247 -4.547 1.00 78.88 116 ILE A N 1
ATOM 892 C CA . ILE A 1 116 ? 6.710 6.943 -4.243 1.00 78.88 116 ILE A CA 1
ATOM 893 C C . ILE A 1 116 ? 7.457 8.272 -4.222 1.00 78.88 116 ILE A C 1
ATOM 895 O O . ILE A 1 116 ? 7.431 8.995 -5.217 1.00 78.88 116 ILE A O 1
ATOM 899 N N . SER A 1 117 ? 8.094 8.595 -3.100 1.00 75.81 117 SER A N 1
ATOM 900 C CA . SER A 1 117 ? 9.029 9.715 -2.990 1.00 75.81 117 SER A CA 1
ATOM 901 C C . SER A 1 117 ? 10.463 9.217 -3.158 1.00 75.81 117 SER A C 1
ATOM 903 O O . SER A 1 117 ? 10.775 8.090 -2.770 1.00 75.81 117 SER A O 1
ATOM 905 N N . GLU A 1 118 ? 11.331 10.048 -3.734 1.00 69.31 118 GLU A N 1
ATOM 906 C CA . GLU A 1 118 ? 12.773 9.782 -3.752 1.00 69.31 118 GLU A CA 1
ATOM 907 C C . GLU A 1 118 ? 13.307 9.750 -2.310 1.00 69.31 118 GLU A C 1
ATOM 909 O O . GLU A 1 118 ? 12.861 10.526 -1.461 1.00 69.31 118 GLU A O 1
ATOM 914 N N . SER A 1 119 ? 14.194 8.793 -2.032 1.00 54.03 119 SER A N 1
ATOM 915 C CA . SER A 1 119 ? 14.850 8.592 -0.733 1.00 54.03 119 SER A CA 1
ATOM 916 C C . SER A 1 119 ? 16.101 9.441 -0.585 1.00 54.03 119 SER A C 1
ATOM 918 O O . SER A 1 119 ? 16.888 9.427 -1.560 1.00 54.03 119 SER A O 1
#

pLDDT: mean 84.55, std 7.06, range [54.03, 95.56]